Protein 1SPH (pdb70)

Radius of gyration: 16.66 Å; Cα contacts (8 Å, |Δi|>4): 382; chains: 2; bounding box: 43×31×38 Å

B-factor: mean 21.57, std 15.12, range [2.0, 80.0]

GO terms:
  GO:0043610 regulation of carbohydrate utilization (P, IMP)
  GO:0005515 protein binding (F, IPI)

Sequence (174 aa):
AQKTFKVTADSGIHARPATVLVQTASKYDADVNLEYNGKTVNLKDIMGVMSLGIAKGAEITISASGADENDALNALEETMKSEGLGEAQKTFKVTADSGIHARPATVLVQTASKYDADVNLEYNGKTVNLKDIMGVMSLGIAKGAEITISASGADENDALNALEETMKSEGLGE

Organism: Bacillus subtilis (strain 168) (NCBI:txid224308)

InterPro domains:
  IPR000032 Phosphocarrier protein HPr-like [PF00381] (3-82)
  IPR000032 Phosphocarrier protein HPr-like [PR00107] (13-29)
  IPR000032 Phosphocarrier protein HPr-like [PR00107] (38-53)
  IPR000032 Phosphocarrier protein HPr-like [PR00107] (53-70)
  IPR000032 Phosphocarrier protein HPr-like [PS51350] (1-88)
  IPR000032 Phosphocarrier protein HPr-like [TIGR01003] (1-81)
  IPR000032 Phosphocarrier protein HPr-like [cd00367] (5-81)
  IPR001020 Phosphotransferase system, HPr histidine phosphorylation site [PS00369] (13-20)
  IPR002114 Phosphotransferase system, HPr serine phosphorylation site [PS00589] (39-54)
  IPR035895 HPr-like superfamily [G3DSA:3.30.1340.10] (1-88)
  IPR035895 HPr-like superfamily [SSF55594] (1-83)
  IPR050399 Phosphocarrier protein HPr [PTHR33705] (1-84)

Structure (mmCIF, N/CA/C/O backbone):
data_1SPH
#
_entry.id   1SPH
#
_cell.length_a   49.500
_cell.length_b   25.700
_cell.length_c   60.400
_cell.angle_alpha   90.00
_cell.angle_beta   108.90
_cell.angle_gamma   90.00
#
_symmetry.space_group_name_H-M   'P 1 21 1'
#
loop_
_entity.id
_entity.type
_entity.pdbx_description
1 polymer 'HISTIDINE-CONTAINING PHOSPHOCARRIER PROTEIN HPR'
2 water water
#
loop_
_atom_site.group_PDB
_atom_site.id
_atom_site.type_symbol
_atom_site.label_atom_id
_atom_site.label_alt_id
_atom_site.label_comp_id
_atom_site.label_asym_id
_atom_site.label_entity_id
_atom_site.label_seq_id
_atom_site.pdbx_PDB_ins_code
_atom_site.Cartn_x
_atom_site.Cartn_y
_atom_site.Cartn_z
_atom_site.occupancy
_atom_site.B_iso_or_equiv
_atom_site.auth_seq_id
_atom_site.auth_comp_id
_atom_site.auth_asym_id
_atom_site.auth_atom_id
_atom_site.pdbx_PDB_model_num
ATOM 1 N N . ALA A 1 2 ? 21.390 9.699 53.996 1.00 29.39 2 ALA A N 1
ATOM 2 C CA . ALA A 1 2 ? 22.654 9.006 53.863 1.00 26.51 2 ALA A CA 1
ATOM 3 C C . ALA A 1 2 ? 22.663 8.223 52.552 1.00 19.21 2 ALA A C 1
ATOM 4 O O . ALA A 1 2 ? 21.570 7.800 52.148 1.00 14.70 2 ALA A O 1
ATOM 6 N N . GLN A 1 3 ? 23.852 8.013 51.919 1.00 16.26 3 GLN A N 1
ATOM 7 C CA . GLN A 1 3 ? 23.968 7.256 50.675 1.00 16.54 3 GLN A CA 1
ATOM 8 C C . GLN A 1 3 ? 25.233 6.430 50.474 1.00 17.80 3 GLN A C 1
ATOM 9 O O . GLN A 1 3 ? 26.250 6.792 51.003 1.00 14.97 3 GLN A O 1
ATOM 15 N N . LYS A 1 4 ? 25.178 5.309 49.747 1.00 18.26 4 LYS A N 1
ATOM 16 C CA . LYS A 1 4 ? 26.301 4.427 49.438 1.00 17.64 4 LYS A CA 1
ATOM 17 C C . LYS A 1 4 ? 26.164 3.886 48.029 1.00 15.38 4 LYS A C 1
ATOM 18 O O . LYS A 1 4 ? 25.092 3.524 47.591 1.00 14.61 4 LYS A O 1
ATOM 24 N N . THR A 1 5 ? 27.249 3.782 47.277 1.00 13.20 5 THR A N 1
ATOM 25 C CA . THR A 1 5 ? 27.241 3.249 45.907 1.00 13.40 5 THR A CA 1
ATOM 26 C C . THR A 1 5 ? 27.854 1.846 45.931 1.00 13.61 5 THR A C 1
ATOM 27 O O . THR A 1 5 ? 28.808 1.564 46.676 1.00 16.39 5 THR A O 1
ATOM 31 N N . PHE A 1 6 ? 27.301 0.937 45.140 1.00 10.58 6 PHE A N 1
ATOM 32 C CA . PHE A 1 6 ? 27.757 -0.468 45.078 1.00 11.93 6 PHE A CA 1
ATOM 33 C C . PHE A 1 6 ? 27.874 -0.888 43.632 1.00 15.23 6 PHE A C 1
ATOM 34 O O . PHE A 1 6 ? 27.250 -0.300 42.756 1.00 10.50 6 PHE A O 1
ATOM 42 N N . LYS A 1 7 ? 28.579 -1.974 43.402 1.00 15.15 7 LYS A N 1
ATOM 43 C CA . LYS A 1 7 ? 28.682 -2.521 42.080 1.00 15.09 7 LYS A CA 1
ATOM 44 C C . LYS A 1 7 ? 27.912 -3.832 42.081 1.00 17.71 7 LYS A C 1
ATOM 45 O O . LYS A 1 7 ? 28.243 -4.598 42.993 1.00 21.35 7 LYS A O 1
ATOM 51 N N . VAL A 1 8 ? 26.973 -4.103 41.144 1.00 7.80 8 VAL A N 1
ATOM 52 C CA . VAL A 1 8 ? 26.312 -5.360 41.259 1.00 8.39 8 VAL A CA 1
ATOM 53 C C . VAL A 1 8 ? 27.228 -6.464 40.723 1.00 9.93 8 VAL A C 1
ATOM 54 O O . VAL A 1 8 ? 27.731 -6.399 39.646 1.00 11.62 8 VAL A O 1
ATOM 58 N N . THR A 1 9 ? 27.461 -7.524 41.457 1.00 11.48 9 THR A N 1
ATOM 59 C CA . THR A 1 9 ? 28.300 -8.590 41.063 1.00 10.35 9 THR A CA 1
ATOM 60 C C . THR A 1 9 ? 27.419 -9.834 40.946 1.00 18.23 9 THR A C 1
ATOM 61 O O . THR A 1 9 ? 27.930 -10.823 40.450 1.00 17.86 9 THR A O 1
ATOM 65 N N . ALA A 1 10 ? 26.153 -9.831 41.374 1.00 19.89 10 ALA A N 1
ATOM 66 C CA . ALA A 1 10 ? 25.280 -10.992 41.242 1.00 19.81 10 ALA A CA 1
ATOM 67 C C . ALA A 1 10 ? 25.198 -11.419 39.799 1.00 17.34 10 ALA A C 1
ATOM 68 O O . ALA A 1 10 ? 25.052 -10.634 38.897 1.00 16.26 10 ALA A O 1
ATOM 70 N N . ASP A 1 11 ? 25.277 -12.688 39.528 1.00 17.15 11 ASP A N 1
ATOM 71 C CA . ASP A 1 11 ? 25.243 -13.086 38.128 1.00 26.06 11 ASP A CA 1
ATOM 72 C C . ASP A 1 11 ? 24.012 -12.799 37.297 1.00 26.15 11 ASP A C 1
ATOM 73 O O . ASP A 1 11 ? 24.216 -12.536 36.091 1.00 26.81 11 ASP A O 1
ATOM 78 N N . SER A 1 12 ? 22.786 -12.891 37.848 1.00 20.64 12 SER A N 1
ATOM 79 C CA . SER A 1 12 ? 21.708 -12.557 36.943 1.00 24.69 12 SER A CA 1
ATOM 80 C C . SER A 1 12 ? 21.230 -11.150 37.199 1.00 22.97 12 SER A C 1
ATOM 81 O O . SER A 1 12 ? 20.112 -10.778 36.933 1.00 30.43 12 SER A O 1
ATOM 84 N N . GLY A 1 13 ? 22.071 -10.330 37.784 1.00 16.93 13 GLY A N 1
ATOM 85 C CA . GLY A 1 13 ? 21.679 -8.974 38.070 1.00 15.87 13 GLY A CA 1
ATOM 86 C C . GLY A 1 13 ? 20.682 -8.973 39.232 1.00 18.56 13 GLY A C 1
ATOM 87 O O . GLY A 1 13 ? 20.626 -9.870 40.049 1.00 17.91 13 GLY A O 1
ATOM 88 N N . ILE A 1 14 ? 19.890 -7.933 39.330 1.00 16.18 14 ILE A N 1
ATOM 89 C CA . ILE A 1 14 ? 18.957 -7.837 40.409 1.00 15.36 14 ILE A CA 1
ATOM 90 C C . ILE A 1 14 ? 17.594 -8.339 39.954 1.00 17.41 14 ILE A C 1
ATOM 91 O O . ILE A 1 14 ? 16.720 -7.547 39.571 1.00 17.58 14 ILE A O 1
ATOM 96 N N . HIS A 1 15 ? 17.519 -9.684 40.035 1.00 17.82 15 HIS A N 1
ATOM 97 C CA . HIS A 1 15 ? 16.324 -10.464 39.672 1.00 16.71 15 HIS A CA 1
ATOM 98 C C . HIS A 1 15 ? 15.436 -10.684 40.897 1.00 12.76 15 HIS A C 1
ATOM 99 O O . HIS A 1 15 ? 15.594 -10.016 41.931 1.00 12.55 15 HIS A O 1
ATOM 106 N N . ALA A 1 16 ? 14.526 -11.622 40.744 1.00 16.88 16 ALA A N 1
ATOM 107 C CA . ALA A 1 16 ? 13.500 -11.917 41.765 1.00 18.45 16 ALA A CA 1
ATOM 108 C C . ALA A 1 16 ? 14.058 -12.085 43.209 1.00 15.73 16 ALA A C 1
ATOM 109 O O . ALA A 1 16 ? 13.763 -11.280 44.108 1.00 21.80 16 ALA A O 1
ATOM 111 N N . ARG A 1 17 ? 14.840 -13.128 43.472 1.00 15.64 17 ARG A N 1
ATOM 112 C CA . ARG A 1 17 ? 15.357 -13.393 44.851 1.00 14.19 17 ARG A CA 1
ATOM 113 C C . ARG A 1 17 ? 16.073 -12.156 45.409 1.00 10.47 17 ARG A C 1
ATOM 114 O O . ARG A 1 17 ? 15.76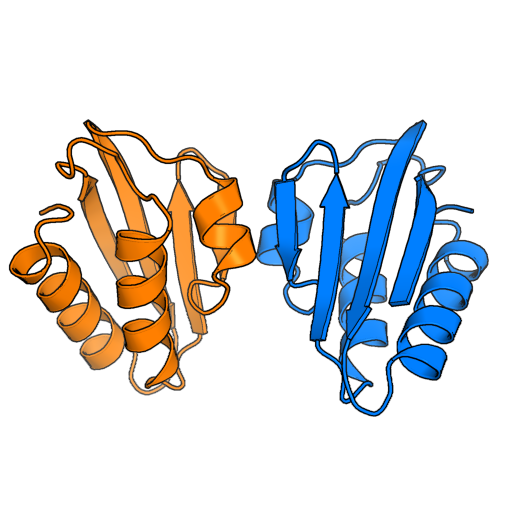4 -11.676 46.512 1.00 11.06 17 ARG A O 1
ATOM 122 N N . PRO A 1 18 ? 17.054 -11.596 44.701 1.00 14.87 18 PRO A N 1
ATOM 123 C CA . PRO A 1 18 ? 17.725 -10.403 45.153 1.00 15.74 18 PRO A CA 1
ATOM 124 C C . PRO A 1 18 ? 16.811 -9.198 45.406 1.00 14.35 18 PRO A C 1
ATOM 125 O O . PRO A 1 18 ? 17.098 -8.525 46.346 1.00 13.57 18 PRO A O 1
ATOM 129 N N . ALA A 1 19 ? 15.819 -8.859 44.593 1.00 11.41 19 ALA A N 1
ATOM 130 C CA . ALA A 1 19 ? 14.982 -7.742 44.887 1.00 9.97 19 ALA A CA 1
ATOM 131 C C . ALA A 1 19 ? 14.320 -8.022 46.231 1.00 7.44 19 ALA A C 1
ATOM 132 O O . ALA A 1 19 ? 14.207 -7.138 47.044 1.00 11.03 19 ALA A O 1
ATOM 134 N N . THR A 1 20 ? 13.898 -9.247 46.497 1.00 10.32 20 THR A N 1
ATOM 135 C CA . THR A 1 20 ? 13.223 -9.669 47.755 1.00 17.03 20 THR A CA 1
ATOM 136 C C . THR A 1 20 ? 14.024 -9.546 49.046 1.00 14.48 20 THR A C 1
ATOM 137 O O . THR A 1 20 ? 13.419 -8.971 49.960 1.00 16.68 20 THR A O 1
ATOM 141 N N . VAL A 1 21 ? 15.296 -10.062 49.062 1.00 11.34 21 VAL A N 1
ATOM 142 C CA . VAL A 1 21 ? 16.184 -9.923 50.186 1.00 9.42 21 V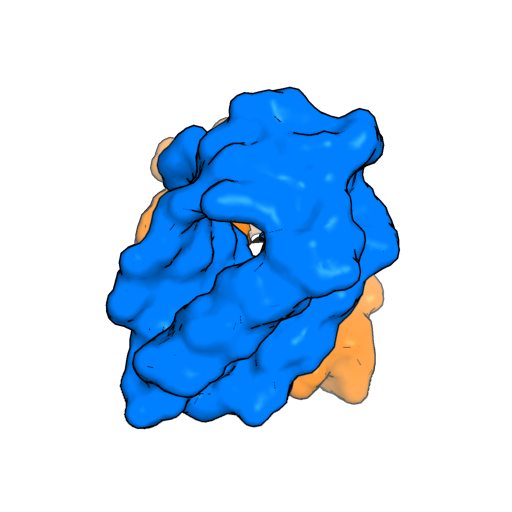AL A CA 1
ATOM 143 C C . VAL A 1 21 ? 16.374 -8.418 50.361 1.00 11.43 21 VAL A C 1
ATOM 144 O O . VAL A 1 21 ? 16.347 -7.931 51.493 1.00 11.82 21 VAL A O 1
ATOM 148 N N . LEU A 1 22 ? 16.449 -7.632 49.290 1.00 9.89 22 LEU A N 1
ATOM 149 C CA . LEU A 1 22 ? 16.566 -6.192 49.487 1.00 10.16 22 LEU A CA 1
ATOM 150 C C . LEU A 1 22 ? 15.380 -5.522 50.148 1.00 12.38 22 LEU A C 1
ATOM 151 O O . LEU A 1 22 ? 15.569 -4.732 51.078 1.00 11.98 22 LEU A O 1
ATOM 156 N N . VAL A 1 23 ? 14.166 -5.783 49.633 1.00 15.44 23 VAL A N 1
ATOM 157 C CA . VAL A 1 23 ? 12.914 -5.213 50.147 1.00 13.12 23 VAL A CA 1
ATOM 158 C C . VAL A 1 23 ? 12.720 -5.588 51.615 1.00 12.91 23 VAL A C 1
ATOM 159 O O . VAL A 1 23 ? 12.414 -4.738 52.478 1.00 8.95 23 VAL A O 1
ATOM 163 N N . GLN A 1 24 ? 13.007 -6.864 51.874 1.00 13.11 24 GLN A N 1
ATOM 164 C CA . GLN A 1 24 ? 12.935 -7.436 53.217 1.00 16.25 24 GLN A CA 1
ATOM 165 C C . GLN A 1 24 ? 13.706 -6.726 54.338 1.00 21.26 24 GLN A C 1
ATOM 166 O O . GLN A 1 24 ? 13.138 -6.378 55.399 1.00 18.50 24 GLN A O 1
ATOM 172 N N . THR A 1 25 ? 15.008 -6.444 54.072 1.00 12.43 25 THR A N 1
ATOM 173 C CA . THR A 1 25 ? 15.897 -5.768 54.966 1.00 9.18 25 THR A CA 1
ATOM 174 C C . THR A 1 25 ? 15.441 -4.318 55.174 1.00 13.73 25 THR A C 1
ATOM 175 O O . THR A 1 25 ? 15.363 -3.854 56.319 1.00 11.37 25 THR A O 1
ATOM 179 N N . ALA A 1 26 ? 15.174 -3.620 54.048 1.00 11.71 26 ALA A N 1
ATOM 180 C CA . ALA A 1 26 ? 14.799 -2.207 54.050 1.00 11.72 26 ALA A CA 1
ATOM 181 C C . ALA A 1 26 ? 13.548 -1.915 54.842 1.00 18.79 26 ALA A C 1
ATOM 182 O O . ALA A 1 26 ? 13.407 -0.785 55.344 1.00 20.42 26 ALA A O 1
ATOM 184 N N . SER A 1 27 ? 12.697 -2.940 54.838 1.00 19.83 27 SER A N 1
ATOM 185 C CA . SER A 1 27 ? 11.373 -3.009 55.462 1.00 23.84 27 SER A CA 1
ATOM 186 C C . SER A 1 27 ? 11.363 -2.994 56.987 1.00 24.88 27 SER A C 1
ATOM 187 O O . SER A 1 27 ? 10.361 -2.671 57.618 1.00 29.02 27 SER A O 1
ATOM 190 N N . LYS A 1 28 ? 12.506 -3.321 57.569 1.00 18.58 28 LYS A N 1
ATOM 191 C CA . LYS A 1 28 ? 12.763 -3.331 58.974 1.00 16.91 28 LYS A CA 1
ATOM 192 C C . LYS A 1 28 ? 13.059 -1.980 59.623 1.00 21.81 28 LYS A C 1
ATOM 193 O O . LYS A 1 28 ? 13.095 -1.979 60.879 1.00 19.09 28 LYS A O 1
ATOM 199 N N . TYR A 1 29 ? 13.270 -0.923 58.792 1.00 19.37 29 TYR A N 1
ATOM 200 C CA . TYR A 1 29 ? 13.639 0.432 59.209 1.00 18.31 29 TYR A CA 1
ATOM 201 C C . TYR A 1 29 ? 12.680 1.626 59.030 1.00 20.36 29 TYR A C 1
ATOM 202 O O . TYR A 1 29 ? 11.999 1.751 58.026 1.00 23.66 29 TYR A O 1
ATOM 211 N N . ASP A 1 30 ? 12.670 2.508 60.023 1.00 18.27 30 ASP A N 1
ATOM 212 C CA . ASP A 1 30 ? 11.964 3.770 60.115 1.00 26.08 30 ASP A CA 1
ATOM 213 C C . ASP A 1 30 ? 12.943 4.702 59.347 1.00 33.56 30 ASP A C 1
ATOM 214 O O . ASP A 1 30 ? 13.806 5.457 59.869 1.00 39.77 30 ASP A O 1
ATOM 219 N N . ALA A 1 31 ? 12.835 4.629 58.028 1.00 23.98 31 ALA A N 1
ATOM 220 C CA . ALA A 1 31 ? 13.644 5.487 57.177 1.00 18.81 31 ALA A CA 1
ATOM 221 C C . ALA A 1 31 ? 13.112 5.353 55.755 1.00 17.58 31 ALA A C 1
ATOM 222 O O . ALA A 1 31 ? 12.806 4.271 55.313 1.00 19.43 31 ALA A O 1
ATOM 224 N N . ASP A 1 32 ? 13.009 6.419 55.019 1.00 14.86 32 ASP A N 1
ATOM 225 C CA . ASP A 1 32 ? 12.666 6.206 53.623 1.00 25.60 32 ASP A CA 1
ATOM 226 C C . ASP A 1 32 ? 13.929 5.688 52.845 1.00 23.50 32 ASP A C 1
ATOM 227 O O . ASP A 1 32 ? 14.958 6.343 52.755 1.00 21.09 32 ASP A O 1
ATOM 232 N N . VAL A 1 33 ? 13.875 4.462 52.276 1.00 26.71 33 VAL A N 1
ATOM 233 C CA . VAL A 1 33 ? 14.943 3.764 51.493 1.00 20.36 33 VAL A CA 1
ATOM 234 C C . VAL A 1 33 ? 14.667 3.744 49.973 1.00 11.15 33 VAL A C 1
ATOM 235 O O . VAL A 1 33 ? 13.660 3.204 49.517 1.00 11.67 33 VAL A O 1
ATOM 239 N N . ASN A 1 34 ? 15.536 4.366 49.172 1.00 10.07 34 ASN A N 1
ATOM 240 C CA . ASN A 1 34 ? 15.536 4.467 47.722 1.00 7.33 34 ASN A CA 1
ATOM 241 C C . ASN A 1 34 ? 16.705 3.876 46.955 1.00 11.04 34 ASN A C 1
ATOM 242 O O . ASN A 1 34 ? 17.836 3.922 47.364 1.00 11.17 34 ASN A O 1
ATOM 247 N N . LEU A 1 35 ? 16.430 3.257 45.831 1.00 14.67 35 LEU A N 1
ATOM 248 C CA . LEU A 1 35 ? 17.409 2.663 44.934 1.00 15.97 35 LEU A CA 1
ATOM 249 C C . LEU A 1 35 ? 17.473 3.444 43.586 1.00 17.67 35 LEU A C 1
ATOM 250 O O . LEU A 1 35 ? 16.424 3.703 42.939 1.00 11.31 35 LEU A O 1
ATOM 255 N N . GLU A 1 36 ? 18.722 3.828 43.208 1.00 16.50 36 GLU A N 1
ATOM 256 C CA . GLU A 1 36 ? 19.025 4.588 41.961 1.00 16.74 36 GLU A CA 1
ATOM 257 C C . GLU A 1 36 ? 20.057 3.920 41.036 1.00 15.28 36 GLU A C 1
ATOM 258 O O . GLU A 1 36 ? 21.097 3.422 41.440 1.00 15.58 36 GLU A O 1
ATOM 264 N N . TYR A 1 37 ? 19.722 3.868 39.754 1.00 16.40 37 TYR A N 1
ATOM 265 C CA . TYR A 1 37 ? 20.505 3.305 38.653 1.00 16.11 37 TYR A CA 1
ATOM 266 C C . TYR A 1 37 ? 20.248 4.211 37.442 1.00 20.02 37 TYR A C 1
ATOM 267 O O . TYR A 1 37 ? 19.111 4.411 36.981 1.00 16.69 37 TYR A O 1
ATOM 276 N N . ASN A 1 38 ? 21.270 4.813 36.872 1.00 25.36 38 ASN A N 1
ATOM 277 C CA . ASN A 1 38 ? 21.044 5.693 35.709 1.00 29.89 38 ASN A CA 1
ATOM 278 C C . ASN A 1 38 ? 20.029 6.823 35.905 1.00 25.74 38 ASN A C 1
ATOM 279 O O . ASN A 1 38 ? 19.209 7.066 35.060 1.00 24.07 38 ASN A O 1
ATOM 284 N N . GLY A 1 39 ? 20.019 7.537 37.008 1.00 24.21 39 GLY A N 1
ATOM 285 C CA . GLY A 1 39 ? 19.027 8.587 37.049 1.00 26.45 39 GLY A CA 1
ATOM 286 C C . GLY A 1 39 ? 17.598 8.168 37.317 1.00 24.57 39 GLY A C 1
ATOM 287 O O . GLY A 1 39 ? 16.726 9.034 37.530 1.00 27.85 39 GLY A O 1
ATOM 288 N N . LYS A 1 40 ? 17.371 6.872 37.313 1.00 16.59 40 LYS A N 1
ATOM 289 C CA . LYS A 1 40 ? 16.018 6.448 37.635 1.00 13.94 40 LYS A CA 1
ATOM 290 C C . LYS A 1 40 ? 15.983 6.023 39.073 1.00 18.62 40 LYS A C 1
ATOM 291 O O . LYS A 1 40 ? 16.857 5.241 39.344 1.00 19.62 40 LYS A O 1
ATOM 297 N N . THR A 1 41 ? 15.074 6.494 39.968 1.00 14.12 41 THR A N 1
ATOM 298 C CA . THR A 1 41 ? 14.991 6.089 41.390 1.00 11.15 41 THR A CA 1
ATOM 299 C C . THR A 1 41 ? 13.698 5.370 41.764 1.00 12.26 41 THR A C 1
ATOM 300 O O . THR A 1 41 ? 12.617 5.818 41.332 1.00 11.71 41 THR A O 1
ATOM 304 N N . VAL A 1 42 ? 13.771 4.316 42.569 1.00 12.57 42 VAL A N 1
ATOM 305 C CA . VAL A 1 42 ? 12.530 3.681 42.954 1.00 7.40 42 VAL A CA 1
ATOM 306 C C . VAL A 1 42 ? 12.615 3.463 44.452 1.00 13.86 42 VAL A C 1
ATOM 307 O O . VAL A 1 42 ? 13.686 3.344 45.013 1.00 13.81 42 VAL A O 1
ATOM 311 N N . ASN A 1 43 ? 11.485 3.392 45.132 1.00 10.30 43 ASN A N 1
ATOM 312 C CA . ASN A 1 43 ? 11.392 3.089 46.524 1.00 9.37 43 ASN A CA 1
ATOM 313 C C . ASN A 1 43 ? 11.733 1.614 46.645 1.00 11.42 43 ASN A C 1
ATOM 314 O O . ASN A 1 43 ? 11.332 0.704 45.910 1.00 11.18 43 ASN A O 1
ATOM 319 N N . LEU A 1 44 ? 12.584 1.376 47.613 1.00 16.67 44 LEU A N 1
ATOM 320 C CA . LEU A 1 44 ? 13.160 0.090 47.812 1.00 23.88 44 LEU A CA 1
ATOM 321 C C . LEU A 1 44 ? 12.402 -0.948 48.569 1.00 29.67 44 LEU A C 1
ATOM 322 O O . LEU A 1 44 ? 12.730 -2.146 48.550 1.00 37.80 44 LEU A O 1
ATOM 327 N N . LYS A 1 45 ? 11.378 -0.421 49.184 1.00 28.47 45 LYS A N 1
ATOM 328 C CA . LYS A 1 45 ? 10.422 -1.160 49.962 1.00 32.42 45 LYS A CA 1
ATOM 329 C C . LYS A 1 45 ? 9.276 -1.796 49.118 1.00 35.34 45 LYS A C 1
ATOM 330 O O . LYS A 1 45 ? 8.330 -2.336 49.671 1.00 32.51 45 LYS A O 1
ATOM 336 N N . ASP A 1 46 ? 9.384 -1.796 47.769 1.00 40.99 46 ASP A N 1
ATOM 337 C CA . ASP A 1 46 ? 8.474 -2.418 46.777 1.00 41.57 46 ASP A CA 1
ATOM 338 C C . ASP A 1 46 ? 9.246 -3.304 45.734 1.00 28.13 46 ASP A C 1
ATOM 339 O O . ASP A 1 46 ? 10.135 -2.787 45.055 1.00 31.97 46 ASP A O 1
ATOM 344 N N . ILE A 1 47 ? 8.996 -4.614 45.540 1.00 16.58 47 ILE A N 1
ATOM 345 C CA . ILE A 1 47 ? 9.808 -5.302 44.554 1.00 15.76 47 ILE A CA 1
ATOM 346 C C . ILE A 1 47 ? 9.483 -4.859 43.142 1.00 13.23 47 ILE A C 1
ATOM 347 O O . ILE A 1 47 ? 10.301 -5.105 42.224 1.00 11.92 47 ILE A O 1
ATOM 352 N N . MET A 1 48 ? 8.230 -4.300 42.990 1.00 13.38 48 MET A N 1
ATOM 353 C CA . MET A 1 48 ? 7.732 -3.924 41.674 1.00 15.99 48 MET A CA 1
ATOM 354 C C . MET A 1 48 ? 8.710 -3.016 40.950 1.00 14.61 48 MET A C 1
ATOM 355 O O . MET A 1 48 ? 9.226 -3.232 39.860 1.00 14.80 48 MET A O 1
ATOM 360 N N . GLY A 1 49 ? 8.869 -1.881 41.540 1.00 8.22 49 GLY A N 1
ATOM 361 C CA . GLY A 1 49 ? 9.744 -0.956 40.921 1.00 9.69 49 GLY A CA 1
ATOM 362 C C . GLY A 1 49 ? 11.196 -1.422 40.864 1.00 8.90 49 GLY A C 1
ATOM 363 O O . GLY A 1 49 ? 11.771 -0.925 39.930 1.00 11.11 49 GLY A O 1
ATOM 364 N N . VAL A 1 50 ? 11.765 -2.279 41.760 1.00 12.78 50 VAL A N 1
ATOM 365 C CA . VAL A 1 50 ? 13.171 -2.794 41.610 1.00 15.85 50 VAL A CA 1
ATOM 366 C C . VAL A 1 50 ? 13.257 -3.621 40.304 1.00 16.85 50 VAL A C 1
ATOM 367 O O . VAL A 1 50 ? 14.172 -3.457 39.460 1.00 14.74 50 VAL A O 1
ATOM 371 N N . MET A 1 51 ? 12.290 -4.582 40.123 1.00 19.12 51 MET A N 1
ATOM 372 C CA . MET A 1 51 ? 12.244 -5.461 38.937 1.00 17.50 51 MET A CA 1
ATOM 373 C C . MET A 1 51 ? 12.253 -4.676 37.604 1.00 25.47 51 MET A C 1
ATOM 374 O O . MET A 1 51 ? 12.925 -5.024 36.580 1.00 28.71 51 MET A O 1
ATOM 379 N N . SER A 1 52 ? 11.481 -3.562 37.633 1.00 21.95 52 SER A N 1
ATOM 380 C CA . SER A 1 52 ? 11.336 -2.649 36.512 1.00 20.73 52 SER A CA 1
ATOM 381 C C . SER A 1 52 ? 12.619 -1.983 35.918 1.00 23.75 52 SER A C 1
ATOM 382 O O . SER A 1 52 ? 12.675 -1.794 34.710 1.00 25.44 52 SER A O 1
ATOM 385 N N . LEU A 1 53 ? 13.635 -1.641 36.747 1.00 23.81 53 LEU A N 1
ATOM 386 C CA . LEU A 1 53 ? 14.940 -1.026 36.457 1.00 18.44 53 LEU A CA 1
ATOM 387 C C . LEU A 1 53 ? 15.747 -2.039 35.617 1.00 16.59 53 LEU A C 1
ATOM 388 O O . LEU A 1 53 ? 16.564 -1.742 34.773 1.00 21.21 53 LEU A O 1
ATOM 393 N N . GLY A 1 54 ? 15.494 -3.315 35.792 1.00 14.19 54 GLY A N 1
ATOM 394 C CA . GLY A 1 54 ? 16.252 -4.233 34.992 1.00 16.61 54 GLY A CA 1
ATOM 395 C C . GLY A 1 54 ? 17.768 -4.131 35.204 1.00 17.11 54 GLY A C 1
ATOM 396 O O . GLY A 1 54 ? 18.455 -3.991 34.181 1.00 20.64 54 GLY A O 1
ATOM 397 N N . ILE A 1 55 ? 18.271 -4.205 36.466 1.00 9.11 55 ILE A N 1
ATOM 398 C CA . ILE A 1 55 ? 19.696 -4.024 36.738 1.00 10.84 55 ILE A CA 1
ATOM 399 C C . ILE A 1 55 ? 20.484 -5.282 36.523 1.00 12.51 55 ILE A C 1
ATOM 400 O O . ILE A 1 55 ? 20.193 -6.290 37.146 1.00 15.01 55 ILE A O 1
ATOM 405 N N . ALA A 1 56 ? 21.472 -5.213 35.647 1.00 10.11 56 ALA A N 1
ATOM 406 C CA . ALA A 1 56 ? 22.262 -6.438 35.376 1.00 11.08 56 ALA A CA 1
ATOM 407 C C . ALA A 1 56 ? 23.640 -6.555 36.078 1.00 11.76 56 ALA A C 1
ATOM 408 O O . ALA A 1 56 ? 24.104 -5.613 36.658 1.00 13.23 56 ALA A O 1
ATOM 410 N N . LYS A 1 57 ? 24.401 -7.646 35.994 1.00 10.61 57 LYS A N 1
ATOM 411 C CA . LYS A 1 57 ? 25.706 -7.689 36.559 1.00 4.78 57 LYS A CA 1
ATOM 412 C C . LYS A 1 57 ? 26.573 -6.578 36.020 1.00 6.73 57 LYS A C 1
ATOM 413 O O . LYS A 1 57 ? 26.491 -6.206 34.852 1.00 8.54 57 LYS A O 1
ATOM 419 N N . GLY A 1 58 ? 27.477 -6.060 36.848 1.00 11.38 58 GLY A N 1
ATOM 420 C CA . GLY A 1 58 ? 28.375 -5.008 36.382 1.00 8.62 58 GLY A CA 1
ATOM 421 C C . GLY A 1 58 ? 27.838 -3.614 36.581 1.00 10.15 58 GLY A C 1
ATOM 422 O O . GLY A 1 58 ? 28.526 -2.618 36.455 1.00 6.41 58 GLY A O 1
ATOM 423 N N . ALA A 1 59 ? 26.537 -3.481 36.876 1.00 13.73 59 ALA A N 1
ATOM 424 C CA . ALA A 1 59 ? 26.007 -2.125 37.047 1.00 13.49 59 ALA A CA 1
ATOM 425 C C . ALA A 1 59 ? 26.430 -1.459 38.355 1.00 12.64 59 ALA A C 1
ATOM 426 O O . ALA A 1 59 ? 26.728 -2.096 39.358 1.00 13.02 59 ALA A O 1
ATOM 428 N N . GLU A 1 60 ? 26.373 -0.142 38.367 1.00 8.51 60 GLU A N 1
ATOM 429 C CA . GLU A 1 60 ? 26.627 0.529 39.584 1.00 9.62 60 GLU A CA 1
ATOM 430 C C . GLU A 1 60 ? 25.303 1.162 40.021 1.00 14.19 60 GLU A C 1
ATOM 431 O O . GLU A 1 60 ? 24.585 1.718 39.168 1.00 14.82 60 GLU A O 1
ATOM 437 N N . ILE A 1 61 ? 24.947 1.040 41.321 1.00 13.40 61 ILE A N 1
ATOM 438 C CA . ILE A 1 61 ? 23.694 1.579 41.792 1.00 14.45 61 ILE A CA 1
ATOM 439 C C . ILE A 1 61 ? 23.917 2.287 43.102 1.00 11.15 61 ILE A C 1
ATOM 440 O O . ILE A 1 61 ? 24.865 2.012 43.820 1.00 16.13 61 ILE A O 1
ATOM 445 N N . THR A 1 62 ? 23.116 3.278 43.420 1.00 8.01 62 THR A N 1
ATOM 446 C CA . THR A 1 62 ? 23.251 3.975 44.703 1.00 9.11 62 THR A CA 1
ATOM 447 C C . THR A 1 62 ? 22.093 3.660 45.658 1.00 10.36 62 THR A C 1
ATOM 448 O O . THR A 1 62 ? 20.956 3.658 45.204 1.00 13.03 62 THR A O 1
ATOM 452 N N . ILE A 1 63 ? 22.279 3.424 46.976 1.00 16.36 63 ILE A N 1
ATOM 453 C CA . ILE A 1 63 ? 21.184 3.181 47.922 1.00 9.54 63 ILE A CA 1
ATOM 454 C C . ILE A 1 63 ? 21.240 4.365 48.854 1.00 12.70 63 ILE A C 1
ATOM 455 O O . ILE A 1 63 ? 22.257 4.782 49.360 1.00 10.47 63 ILE A O 1
ATOM 460 N N . SER A 1 64 ? 20.130 4.992 49.089 1.00 15.12 64 SER A N 1
ATOM 461 C CA . SER A 1 64 ? 20.055 6.130 49.946 1.00 10.79 64 SER A CA 1
ATOM 462 C C . SER A 1 64 ? 18.990 5.770 50.973 1.00 11.88 64 SER A C 1
ATOM 463 O O . SER A 1 64 ? 18.134 4.926 50.768 1.00 15.99 64 SER A O 1
ATOM 466 N N . ALA A 1 65 ? 19.046 6.373 52.149 1.00 15.70 65 ALA A N 1
ATOM 467 C CA . ALA A 1 65 ? 18.112 6.131 53.251 1.00 15.73 65 ALA A CA 1
ATOM 468 C C . ALA A 1 65 ? 17.940 7.487 53.921 1.00 17.98 65 ALA A C 1
ATOM 469 O O . ALA A 1 65 ? 18.839 8.334 54.006 1.00 14.65 65 ALA A O 1
ATOM 471 N N . SER A 1 66 ? 16.751 7.748 54.409 1.00 22.71 66 SER A N 1
ATOM 472 C CA . SER A 1 66 ? 16.597 9.024 55.055 1.00 21.81 66 SER A CA 1
ATOM 473 C C . SER A 1 66 ? 15.556 9.047 56.187 1.00 20.42 66 SER A C 1
ATOM 474 O O . SER A 1 66 ? 14.413 8.663 56.052 1.00 21.91 66 SER A O 1
ATOM 477 N N . GLY A 1 67 ? 15.891 9.478 57.381 1.00 24.02 67 GLY A N 1
ATOM 478 C CA . GLY A 1 67 ? 14.876 9.443 58.415 1.00 19.87 67 GLY A CA 1
ATOM 479 C C . GLY A 1 67 ? 15.540 9.151 59.744 1.00 16.19 67 GLY A C 1
ATOM 480 O O . GLY A 1 67 ? 16.755 9.182 59.872 1.00 13.27 67 GLY A O 1
ATOM 481 N N . ALA A 1 68 ? 14.709 8.828 60.738 1.00 16.56 68 ALA A N 1
ATOM 482 C CA . ALA A 1 68 ? 15.216 8.584 62.077 1.00 20.79 68 ALA A CA 1
ATOM 483 C C . ALA A 1 68 ? 16.309 7.574 62.190 1.00 21.43 68 ALA A C 1
ATOM 484 O O . ALA A 1 68 ? 17.258 7.869 62.886 1.00 26.51 68 ALA A O 1
ATOM 486 N N . ASP A 1 69 ? 16.126 6.412 61.526 1.00 21.58 69 ASP A N 1
ATOM 487 C CA . ASP A 1 69 ? 17.010 5.234 61.477 1.00 19.23 69 ASP A CA 1
ATOM 488 C C . ASP A 1 69 ? 17.892 5.104 60.232 1.00 12.44 69 ASP A C 1
ATOM 489 O O . ASP A 1 69 ? 18.268 4.029 59.869 1.00 13.48 69 ASP A O 1
ATOM 494 N N . GLU A 1 70 ? 18.251 6.178 59.590 1.00 10.57 70 GLU A N 1
ATOM 495 C CA . GLU A 1 70 ? 19.042 6.053 58.375 1.00 12.59 70 GLU A CA 1
ATOM 496 C C . GLU A 1 70 ? 20.441 5.449 58.452 1.00 17.39 70 GLU A C 1
ATOM 497 O O . GLU A 1 70 ? 20.769 4.743 57.522 1.00 15.37 70 GLU A O 1
ATOM 503 N N . ASN A 1 71 ? 21.262 5.682 59.501 1.00 17.63 71 ASN A N 1
ATOM 504 C CA . ASN A 1 71 ? 22.594 5.100 59.580 1.00 17.40 71 ASN A CA 1
ATOM 505 C C . ASN A 1 71 ? 22.481 3.585 59.697 1.00 14.29 71 ASN A C 1
ATOM 506 O O . ASN A 1 71 ? 23.091 2.829 58.945 1.00 16.25 71 ASN A O 1
ATOM 511 N N . ASP A 1 72 ? 21.602 3.116 60.593 1.00 12.23 72 ASP A N 1
ATOM 512 C CA . ASP A 1 72 ? 21.396 1.690 60.719 1.00 12.14 72 ASP A CA 1
ATOM 513 C C . ASP A 1 72 ? 20.814 1.026 59.506 1.00 10.80 72 ASP A C 1
ATOM 514 O O . ASP A 1 72 ? 21.160 -0.135 59.266 1.00 12.34 72 ASP A O 1
ATOM 519 N N . ALA A 1 73 ? 19.844 1.746 58.852 1.00 14.52 73 ALA A N 1
ATOM 520 C CA . ALA A 1 73 ? 19.170 1.265 57.646 1.00 9.93 73 ALA A CA 1
ATOM 521 C C . ALA A 1 73 ? 20.272 1.016 56.612 1.00 14.14 73 ALA A C 1
ATOM 522 O O . ALA A 1 73 ? 20.459 -0.053 56.042 1.00 13.85 73 ALA A O 1
ATOM 524 N N . LEU A 1 74 ? 21.082 2.032 56.354 1.00 15.25 74 LEU A N 1
ATOM 525 C CA . LEU A 1 74 ? 22.142 1.899 55.372 1.00 17.31 74 LEU A CA 1
ATOM 526 C C . LEU A 1 74 ? 23.176 0.838 55.689 1.00 13.28 74 LEU A C 1
ATOM 527 O O . LEU A 1 74 ? 23.659 0.123 54.812 1.00 11.10 74 LEU A O 1
ATOM 532 N N . ASN A 1 75 ? 23.522 0.713 56.959 1.00 17.26 75 ASN A N 1
ATOM 533 C CA . ASN A 1 75 ? 24.516 -0.307 57.336 1.00 14.49 75 ASN A CA 1
ATOM 534 C C . ASN A 1 75 ? 24.023 -1.717 57.133 1.00 12.30 75 ASN A C 1
ATOM 535 O O . ASN A 1 75 ? 24.810 -2.603 56.857 1.00 9.36 75 ASN A O 1
ATOM 540 N N . ALA A 1 76 ? 22.703 -1.909 57.315 1.00 11.11 76 ALA A N 1
ATOM 541 C CA . ALA A 1 76 ? 22.095 -3.224 57.166 1.00 11.49 76 ALA A CA 1
ATOM 542 C C . ALA A 1 76 ? 22.055 -3.671 55.720 1.00 11.91 76 ALA A C 1
ATOM 543 O O . ALA A 1 76 ? 22.333 -4.819 55.396 1.00 14.62 76 ALA A O 1
ATOM 545 N N . LEU A 1 77 ? 21.671 -2.751 54.845 1.00 14.41 77 LEU A N 1
ATOM 546 C CA . LEU A 1 77 ? 21.570 -2.952 53.399 1.00 16.65 77 LEU A CA 1
ATOM 547 C C . LEU A 1 77 ? 22.936 -3.322 52.792 1.00 14.71 77 LEU A C 1
ATOM 548 O O . LEU A 1 77 ? 23.088 -4.145 51.896 1.00 13.15 77 LEU A O 1
ATOM 553 N N . GLU A 1 78 ? 23.984 -2.700 53.310 1.00 13.69 78 GLU A N 1
ATOM 554 C CA . GLU A 1 78 ? 25.295 -2.998 52.829 1.00 16.38 78 GLU A CA 1
ATOM 555 C C . GLU A 1 78 ? 25.731 -4.372 53.308 1.00 12.85 78 GLU A C 1
ATOM 556 O O . GLU A 1 78 ? 26.456 -5.105 52.651 1.00 9.79 78 GLU A O 1
ATOM 562 N N . GLU A 1 79 ? 25.257 -4.774 54.461 1.00 14.94 79 GLU A N 1
ATOM 563 C CA . GLU A 1 79 ? 25.525 -6.094 55.010 1.00 16.04 79 GLU A CA 1
ATOM 564 C C . GLU A 1 79 ? 24.819 -7.170 54.168 1.00 16.41 79 GLU A C 1
ATOM 565 O O . GLU A 1 79 ? 25.446 -8.164 53.799 1.00 15.55 79 GLU A O 1
ATOM 571 N N . THR A 1 80 ? 23.525 -7.005 53.830 1.00 14.43 80 THR A N 1
ATOM 572 C CA . THR A 1 80 ? 22.801 -7.894 52.920 1.00 17.85 80 THR A CA 1
ATOM 573 C C . THR A 1 80 ? 23.475 -7.945 51.495 1.00 14.21 80 THR A C 1
ATOM 574 O O . THR A 1 80 ? 23.608 -9.024 50.957 1.00 12.85 80 THR A O 1
ATOM 578 N N . MET A 1 81 ? 23.892 -6.792 50.889 1.00 9.76 81 MET A N 1
ATOM 579 C CA . MET A 1 81 ? 24.564 -6.700 49.592 1.00 10.33 81 MET A CA 1
ATOM 580 C C . MET A 1 81 ? 25.808 -7.591 49.591 1.00 13.91 81 MET A C 1
ATOM 581 O O . MET A 1 81 ? 26.030 -8.354 48.661 1.00 18.19 81 MET A O 1
ATOM 586 N N . LYS A 1 82 ? 26.592 -7.577 50.674 1.00 14.98 82 LYS A N 1
ATOM 587 C CA . LYS A 1 82 ? 27.799 -8.405 50.748 1.00 16.91 82 LYS A CA 1
ATOM 588 C C . LYS A 1 82 ? 27.558 -9.886 51.037 1.00 22.42 82 LYS A C 1
ATOM 589 O O . LYS A 1 82 ? 27.981 -10.797 50.313 1.00 27.36 82 LYS A O 1
ATOM 595 N N . SER A 1 83 ? 26.770 -10.122 52.078 1.00 22.99 83 SER A N 1
ATOM 596 C CA . SER A 1 83 ? 26.305 -11.411 52.592 1.00 21.87 83 SER A CA 1
ATOM 597 C C . SER A 1 83 ? 25.442 -12.222 51.628 1.00 23.93 83 SER A C 1
ATOM 598 O O . SER A 1 83 ? 25.513 -13.436 51.590 1.00 28.36 83 SER A O 1
ATOM 601 N N . GLU A 1 84 ? 24.580 -11.585 50.854 1.00 22.26 84 GLU A N 1
ATOM 602 C CA . GLU A 1 84 ? 23.739 -12.295 49.880 1.00 19.05 84 GLU A CA 1
ATOM 603 C C . GLU A 1 84 ? 24.374 -12.385 48.508 1.00 17.84 84 GLU A C 1
ATOM 604 O O . GLU A 1 84 ? 23.663 -12.875 47.644 1.00 25.91 84 GLU A O 1
ATOM 610 N N . GLY A 1 85 ? 25.628 -11.896 48.397 1.00 14.29 85 GLY A N 1
ATOM 611 C CA . GLY A 1 85 ? 26.474 -11.913 47.219 1.00 18.38 85 GLY A CA 1
ATOM 612 C C . GLY A 1 85 ? 25.783 -11.224 46.082 1.00 18.86 85 GLY A C 1
ATOM 613 O O . GLY A 1 85 ? 25.609 -11.762 45.006 1.00 21.96 85 GLY A O 1
ATOM 614 N N . LEU A 1 86 ? 25.365 -10.029 46.389 1.00 14.73 86 LEU A N 1
ATOM 615 C CA . LEU A 1 86 ? 24.633 -9.271 45.439 1.00 15.63 86 LEU A CA 1
ATOM 616 C C . LEU A 1 86 ? 25.563 -8.226 44.817 1.00 16.07 86 LEU A C 1
ATOM 617 O O . LEU A 1 86 ? 25.431 -7.886 43.635 1.00 17.52 86 LEU A O 1
ATOM 622 N N . GLY A 1 87 ? 26.466 -7.674 45.646 1.00 13.71 87 GLY A N 1
ATOM 623 C CA . GLY A 1 87 ? 27.369 -6.620 45.244 1.00 13.95 87 GLY A CA 1
ATOM 624 C C . GLY A 1 87 ? 28.348 -6.217 46.342 1.00 21.66 87 GLY A C 1
ATOM 625 O O . GLY A 1 87 ? 28.501 -6.852 47.359 1.00 23.50 87 GLY A O 1
ATOM 626 N N . GLU A 1 88 ? 29.065 -5.128 46.123 1.00 25.48 88 GLU A N 1
ATOM 627 C CA . GLU A 1 88 ? 30.046 -4.671 47.050 1.00 24.37 88 GLU A CA 1
ATOM 628 C C . GLU A 1 88 ? 30.485 -3.268 46.718 1.00 26.50 88 GLU A C 1
ATOM 629 O O . GLU A 1 88 ? 31.199 -2.765 47.597 1.00 33.64 88 GLU A O 1
ATOM 636 N N . ALA B 1 2 ? -8.485 -5.041 40.161 1.00 10.85 2 ALA B N 1
ATOM 637 C CA . ALA B 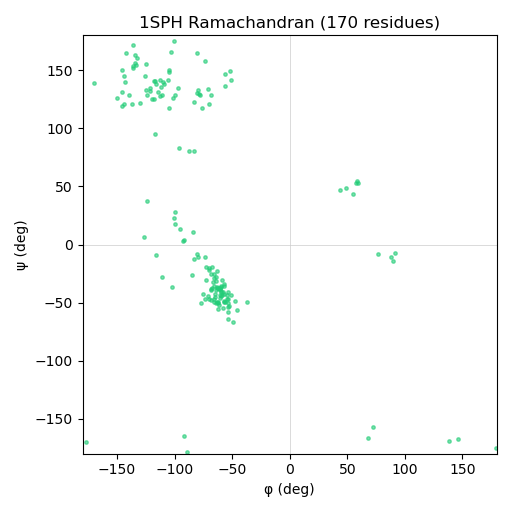1 2 ? -9.131 -4.444 39.015 1.00 15.15 2 ALA B CA 1
ATOM 638 C C . ALA B 1 2 ? -8.229 -3.480 38.286 1.00 13.41 2 ALA B C 1
ATOM 639 O O . ALA B 1 2 ? -7.243 -3.042 38.876 1.00 11.05 2 ALA B O 1
ATOM 641 N N . GLN B 1 3 ? -8.596 -3.155 37.051 1.00 9.39 3 GLN B N 1
ATOM 642 C CA . GLN B 1 3 ? -7.754 -2.264 36.329 1.00 15.56 3 GLN B CA 1
ATOM 643 C C . GLN B 1 3 ? -8.603 -1.330 35.519 1.00 15.24 3 GLN B C 1
ATOM 644 O O . GLN B 1 3 ? -9.781 -1.607 35.291 1.00 15.29 3 GLN B O 1
ATOM 650 N N . LYS B 1 4 ? -7.886 -0.286 35.098 1.00 12.31 4 LYS B N 1
ATOM 651 C CA . LYS B 1 4 ? -8.335 0.770 34.176 1.00 12.96 4 LYS B CA 1
ATOM 652 C C . LYS B 1 4 ? -7.210 1.280 33.264 1.00 11.37 4 LYS B C 1
ATOM 653 O O . LYS B 1 4 ? -6.121 1.600 33.717 1.00 10.29 4 LYS B O 1
ATOM 659 N N . THR B 1 5 ? -7.419 1.373 31.965 1.00 11.22 5 THR B N 1
ATOM 660 C CA . THR B 1 5 ? -6.345 1.885 31.123 1.00 11.91 5 THR B CA 1
ATOM 661 C C . THR B 1 5 ? -6.731 3.295 30.743 1.00 12.09 5 THR B C 1
ATOM 662 O O . THR B 1 5 ? -7.934 3.592 30.601 1.00 11.64 5 THR B O 1
ATOM 666 N N . PHE B 1 6 ? -5.725 4.150 30.565 1.00 7.32 6 PHE B N 1
ATOM 667 C CA . PHE B 1 6 ? -5.984 5.506 30.159 1.00 7.52 6 PHE B CA 1
ATOM 668 C C . PHE B 1 6 ? -5.022 5.909 29.094 1.00 12.79 6 PHE B C 1
ATOM 669 O O . PHE B 1 6 ? -4.026 5.244 28.853 1.00 15.01 6 PHE B O 1
ATOM 677 N N . LYS B 1 7 ? -5.307 7.074 28.553 1.00 14.09 7 LYS B N 1
ATOM 678 C CA . LYS B 1 7 ? -4.499 7.711 27.534 1.00 13.72 7 LYS B CA 1
ATOM 679 C C . LYS B 1 7 ? -4.033 9.027 28.101 1.00 8.48 7 LYS B C 1
ATOM 680 O O . LYS B 1 7 ? -4.853 9.770 28.567 1.00 8.52 7 LYS B O 1
ATOM 686 N N . VAL B 1 8 ? -2.732 9.256 28.095 1.00 5.06 8 VAL B N 1
ATOM 687 C CA . VAL B 1 8 ? -2.222 10.493 28.635 1.00 5.66 8 VAL B CA 1
ATOM 688 C C . VAL B 1 8 ? -2.361 11.582 27.630 1.00 12.13 8 VAL B C 1
ATOM 689 O O . VAL B 1 8 ? -1.966 11.511 26.480 1.00 10.50 8 VAL B O 1
ATOM 693 N N . THR B 1 9 ? -2.907 12.670 28.076 1.00 18.95 9 THR B N 1
ATOM 694 C CA . THR B 1 9 ? -3.074 13.772 27.133 1.00 14.57 9 THR B CA 1
ATOM 695 C C . THR B 1 9 ? -2.455 15.006 27.718 1.00 17.77 9 THR B C 1
ATOM 696 O O . THR B 1 9 ? -2.637 16.052 27.125 1.00 21.01 9 THR B O 1
ATOM 700 N N . ALA B 1 10 ? -1.768 14.866 28.878 1.00 19.44 10 ALA B N 1
ATOM 701 C CA . ALA B 1 10 ? -1.092 15.999 29.506 1.00 18.37 10 ALA B CA 1
ATOM 702 C C . ALA B 1 10 ? 0.056 16.329 28.533 1.00 20.33 10 ALA B C 1
ATOM 703 O O . ALA B 1 10 ? 0.791 15.453 28.160 1.00 18.25 10 ALA B O 1
ATOM 705 N N . ASP B 1 11 ? 0.221 17.565 28.107 1.00 28.30 11 ASP B N 1
ATOM 706 C CA . ASP B 1 11 ? 1.281 17.999 27.175 1.00 31.61 11 ASP B CA 1
ATOM 707 C C . ASP B 1 11 ? 2.638 17.641 27.734 1.00 31.84 11 ASP B C 1
ATOM 708 O O . ASP B 1 11 ? 3.614 17.256 27.086 1.00 35.72 11 ASP B O 1
ATOM 713 N N . SER B 1 12 ? 2.747 17.706 29.019 1.00 32.27 12 SER B N 1
ATOM 714 C CA . SER B 1 12 ? 4.049 17.302 29.410 1.00 31.23 12 SER B CA 1
ATOM 715 C C . SER B 1 12 ? 4.104 15.846 29.900 1.00 21.74 12 SER B C 1
ATOM 716 O O . SER B 1 12 ? 5.033 15.418 30.557 1.00 28.05 12 SER B O 1
ATOM 719 N N . GLY B 1 13 ? 3.136 15.018 29.623 1.00 12.54 13 GLY B N 1
ATOM 720 C CA . GLY B 1 13 ? 3.268 13.702 30.168 1.00 13.13 13 GLY B CA 1
ATOM 721 C C . GLY B 1 13 ? 3.122 13.800 31.686 1.00 12.40 13 GLY B C 1
ATOM 722 O O . GLY B 1 13 ? 2.726 14.825 32.288 1.00 14.65 13 GLY B O 1
ATOM 723 N N . ILE B 1 14 ? 3.510 12.671 32.295 1.00 18.81 14 ILE B N 1
ATOM 724 C CA . ILE B 1 14 ? 3.517 12.478 33.741 1.00 19.21 14 ILE B CA 1
ATOM 725 C C . ILE B 1 14 ? 4.851 12.958 34.405 1.00 20.24 14 ILE B C 1
ATOM 726 O O . ILE B 1 14 ? 5.774 12.125 34.722 1.00 19.84 14 ILE B O 1
ATOM 731 N N . HIS B 1 15 ? 4.873 14.320 34.600 1.00 16.69 15 HIS B N 1
ATOM 732 C CA . HIS B 1 15 ? 5.911 15.196 35.185 1.00 14.01 15 HIS B CA 1
ATOM 733 C C . HIS B 1 15 ? 5.708 15.313 36.698 1.00 15.68 15 HIS B C 1
ATOM 734 O O . HIS B 1 15 ? 4.771 14.651 37.111 1.00 16.22 15 HIS B O 1
ATOM 741 N N . ALA B 1 16 ? 6.492 16.072 37.519 1.00 14.82 16 ALA B N 1
ATOM 742 C CA . ALA B 1 16 ? 6.318 16.209 38.976 1.00 14.37 16 ALA B CA 1
ATOM 743 C C . ALA B 1 16 ? 4.874 16.503 39.481 1.00 9.70 16 ALA B C 1
ATOM 744 O O . ALA B 1 16 ? 4.421 15.864 40.427 1.00 15.49 16 ALA B O 1
ATOM 746 N N . ARG B 1 17 ? 4.153 17.501 38.899 1.00 6.19 17 ARG B N 1
ATOM 747 C CA . ARG B 1 17 ? 2.759 17.851 39.276 1.00 10.60 17 ARG B CA 1
ATOM 748 C C . ARG B 1 17 ? 1.730 16.735 39.079 1.00 12.92 17 ARG B C 1
ATOM 749 O O . ARG B 1 17 ? 0.977 16.372 40.017 1.00 13.32 17 ARG B O 1
ATOM 757 N N . PRO B 1 18 ? 1.724 16.183 37.853 1.00 12.82 18 PRO B N 1
ATOM 758 C CA . PRO B 1 18 ? 0.844 15.064 37.654 1.00 13.95 18 PRO B CA 1
ATOM 759 C C . PRO B 1 18 ? 1.123 13.893 38.613 1.00 9.99 18 PRO B C 1
ATOM 760 O O . PRO B 1 18 ? 0.159 13.259 39.067 1.00 11.16 18 PRO B O 1
ATOM 764 N N . ALA B 1 19 ? 2.425 13.567 38.881 1.00 5.34 19 ALA B N 1
ATOM 765 C CA . ALA B 1 19 ? 2.878 12.456 39.687 1.00 7.48 19 ALA B CA 1
ATOM 766 C C . ALA B 1 19 ? 2.425 12.686 41.105 1.00 11.87 19 ALA B C 1
ATOM 767 O O . ALA B 1 19 ? 1.958 11.739 41.698 1.00 13.85 19 ALA B O 1
ATOM 769 N N . THR B 1 20 ? 2.569 13.932 41.552 1.00 11.20 20 THR B N 1
ATOM 770 C CA . THR B 1 20 ? 2.114 14.401 42.860 1.00 14.45 20 THR B CA 1
ATOM 771 C C . THR B 1 20 ? 0.624 14.184 43.107 1.00 11.54 20 THR B C 1
ATOM 772 O O . THR B 1 20 ? 0.276 13.667 44.173 1.00 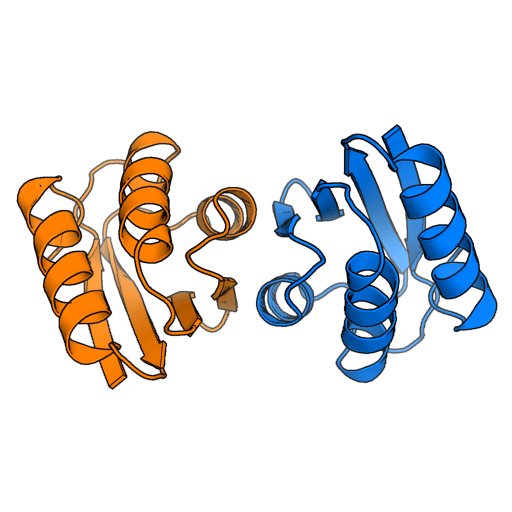14.66 20 THR B O 1
ATOM 776 N N . VAL B 1 21 ? -0.256 14.560 42.158 1.00 13.54 21 VAL B N 1
ATOM 777 C CA . VAL B 1 21 ? -1.712 14.346 42.314 1.00 12.90 21 VAL B CA 1
ATOM 778 C C . VAL B 1 21 ? -2.107 12.878 42.326 1.00 11.19 21 VAL B C 1
ATOM 779 O O . VAL B 1 21 ? -2.968 12.458 43.108 1.00 10.30 21 VAL B O 1
ATOM 783 N N . LEU B 1 22 ? -1.419 12.072 41.531 1.00 6.84 22 LEU B N 1
ATOM 784 C CA . LEU B 1 22 ? -1.685 10.628 41.447 1.00 7.90 22 LEU B CA 1
ATOM 785 C C . LEU B 1 22 ? -1.437 9.958 42.760 1.00 10.16 22 LEU B C 1
ATOM 786 O O . LEU B 1 22 ? -2.342 9.318 43.277 1.00 15.98 22 LEU B O 1
ATOM 791 N N . VAL B 1 23 ? -0.199 10.165 43.267 1.00 13.99 23 VAL B N 1
ATOM 792 C CA . VAL B 1 23 ? 0.341 9.687 44.528 1.00 8.79 23 VAL B CA 1
ATOM 793 C C . VAL B 1 23 ? -0.539 10.144 45.711 1.00 10.47 23 VAL B C 1
ATOM 794 O O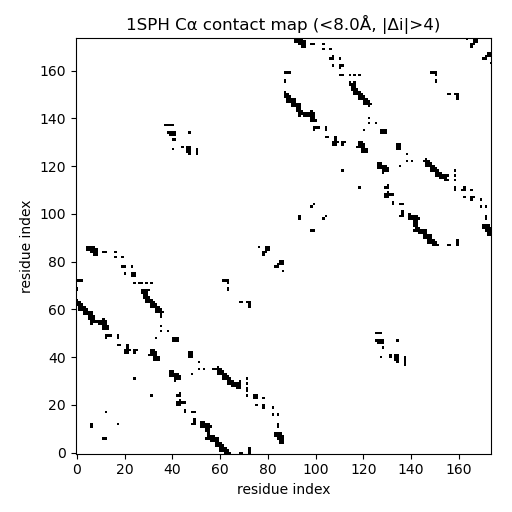 . VAL B 1 23 ? -0.955 9.339 46.560 1.00 12.05 23 VAL B O 1
ATOM 798 N N . GLN B 1 24 ? -0.877 11.450 45.776 1.00 10.62 24 GLN B N 1
ATOM 799 C CA . GLN B 1 24 ? -1.737 11.824 46.880 1.00 16.40 24 GLN B CA 1
ATOM 800 C C . GLN B 1 24 ? -3.091 11.082 46.894 1.00 14.29 24 GLN B C 1
ATOM 801 O O . GLN B 1 24 ? -3.641 10.775 47.951 1.00 12.75 24 GLN B O 1
ATOM 807 N N . THR B 1 25 ? -3.639 10.820 45.704 1.00 11.68 25 THR B N 1
ATOM 808 C CA . THR B 1 25 ? -4.910 10.161 45.604 1.00 11.08 25 THR B CA 1
ATOM 809 C C . THR B 1 25 ? -4.879 8.699 46.007 1.00 12.01 25 THR B C 1
ATOM 810 O O . THR B 1 25 ? -5.746 8.273 46.798 1.00 13.02 25 THR B O 1
ATOM 814 N N . ALA B 1 26 ? -3.844 7.999 45.450 1.00 7.79 26 ALA B N 1
ATOM 815 C CA . ALA B 1 26 ? -3.581 6.566 45.688 1.00 6.86 26 ALA B CA 1
ATOM 816 C C . ALA B 1 26 ? -3.320 6.189 47.146 1.00 10.91 26 ALA B C 1
ATOM 817 O O . ALA B 1 26 ? -3.696 5.095 47.582 1.00 14.33 26 ALA B O 1
ATOM 819 N N . SER B 1 27 ? -2.624 7.104 47.854 1.00 10.95 27 SER B N 1
ATOM 820 C CA . SER B 1 27 ? -2.223 7.085 49.273 1.00 13.07 27 SER B CA 1
ATOM 821 C C . SER B 1 27 ? -3.407 7.082 50.253 1.00 13.67 27 SER B C 1
ATOM 822 O O . SER B 1 27 ? -3.228 6.678 51.382 1.00 13.67 27 SER B O 1
ATOM 825 N N . LYS B 1 28 ? -4.603 7.546 49.879 1.00 9.75 28 LYS B N 1
ATOM 826 C CA . LYS B 1 28 ? -5.686 7.563 50.829 1.00 10.89 28 LYS B CA 1
ATOM 827 C C . LYS B 1 28 ? -6.366 6.217 50.985 1.00 14.50 28 LYS B C 1
ATOM 828 O O . LYS B 1 28 ? -7.206 6.018 51.846 1.00 13.17 28 LYS B O 1
ATOM 834 N N . TYR B 1 29 ? -5.993 5.267 50.128 1.00 15.88 29 TYR B N 1
ATOM 835 C CA . TYR B 1 29 ? -6.562 3.924 50.046 1.00 10.86 29 TYR B CA 1
ATOM 836 C C . TYR B 1 29 ? -5.683 2.839 50.620 1.00 13.95 29 TYR B C 1
ATOM 837 O O . TYR B 1 29 ? -4.490 2.885 50.564 1.00 12.15 29 TYR B O 1
ATOM 846 N N . ASP B 1 30 ? -6.277 1.779 51.138 1.00 17.61 30 ASP B N 1
ATOM 847 C CA . ASP B 1 30 ? -5.507 0.668 51.679 1.00 17.27 30 ASP B CA 1
ATOM 848 C C . ASP B 1 30 ? -5.086 -0.342 50.639 1.00 15.08 30 ASP B C 1
ATOM 849 O O . ASP B 1 30 ? -4.102 -1.050 50.817 1.00 18.57 30 ASP B O 1
ATOM 854 N N . ALA B 1 31 ? -5.843 -0.434 49.551 1.00 18.20 31 ALA B N 1
ATOM 855 C CA . ALA B 1 31 ? -5.591 -1.382 48.442 1.00 19.68 31 ALA B CA 1
ATOM 856 C C . ALA B 1 31 ? -4.161 -1.309 47.913 1.00 10.90 31 ALA B C 1
ATOM 857 O O . ALA B 1 31 ? -3.528 -0.291 47.918 1.00 8.88 31 ALA B O 1
ATOM 859 N N . ASP B 1 32 ? -3.561 -2.336 47.411 1.00 8.74 32 ASP B N 1
ATOM 860 C CA . ASP B 1 32 ? -2.258 -1.991 46.857 1.00 8.55 32 ASP B CA 1
ATOM 861 C C . ASP B 1 32 ? -2.568 -1.370 45.451 1.00 11.20 32 ASP B C 1
ATOM 862 O O . ASP B 1 32 ? -3.332 -1.940 44.645 1.00 12.58 32 ASP B O 1
ATOM 867 N N . VAL B 1 33 ? -1.968 -0.237 45.121 1.00 7.83 33 VAL B N 1
ATOM 868 C CA . VAL B 1 33 ? -2.123 0.556 43.903 1.00 11.72 33 VAL B CA 1
ATOM 869 C C . VAL B 1 33 ? -0.834 0.694 43.063 1.00 10.42 33 VAL B C 1
ATOM 870 O O . VAL B 1 33 ? 0.227 1.110 43.523 1.00 11.63 33 VAL B O 1
ATOM 874 N N . ASN B 1 34 ? -0.967 0.313 41.799 1.00 8.60 34 ASN B N 1
ATOM 875 C CA . ASN B 1 34 ? 0.116 0.230 40.854 1.00 6.97 34 ASN B 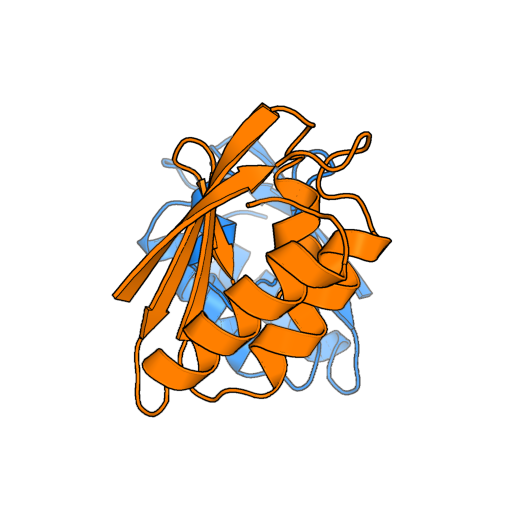CA 1
ATOM 876 C C . ASN B 1 34 ? -0.173 0.810 39.507 1.00 7.94 34 ASN B C 1
ATOM 877 O O . ASN B 1 34 ? -1.339 0.978 39.078 1.00 8.33 34 ASN B O 1
ATOM 882 N N . LEU B 1 35 ? 0.941 1.186 38.843 1.00 5.81 35 LEU B N 1
ATOM 883 C CA . LEU B 1 35 ? 0.950 1.837 37.498 1.00 10.49 35 LEU B CA 1
ATOM 884 C C . LEU B 1 35 ? 1.792 1.073 36.512 1.00 13.66 35 LEU B C 1
ATOM 885 O O . LEU B 1 35 ? 2.959 0.770 36.791 1.00 11.15 35 LEU B O 1
ATOM 890 N N . GLU B 1 36 ? 1.237 0.778 35.362 1.00 9.07 36 GLU B N 1
ATOM 891 C CA . GLU B 1 36 ? 2.115 0.077 34.497 1.00 9.56 36 GLU B CA 1
ATOM 892 C C . GLU B 1 36 ? 2.194 0.821 33.186 1.00 13.54 36 GLU B C 1
ATOM 893 O O . GLU B 1 36 ? 1.225 1.395 32.690 1.00 9.66 36 GLU B O 1
ATOM 899 N N . TYR B 1 37 ? 3.364 0.818 32.570 1.00 14.83 37 TYR B N 1
ATOM 900 C CA . TYR B 1 37 ? 3.600 1.511 31.315 1.00 12.94 37 TYR B CA 1
ATOM 901 C C . TYR B 1 37 ? 4.589 0.726 30.477 1.00 19.16 37 TYR B C 1
ATOM 902 O O . TYR B 1 37 ? 5.747 0.518 30.906 1.00 14.61 37 TYR B O 1
ATOM 911 N N . ASN B 1 38 ? 4.148 0.305 29.284 1.00 18.23 38 ASN B N 1
ATOM 912 C CA . ASN B 1 38 ? 5.003 -0.449 28.385 1.00 19.40 38 ASN B CA 1
ATOM 913 C C . ASN B 1 38 ? 5.832 -1.562 29.059 1.00 22.83 38 ASN B C 1
ATOM 914 O O . ASN B 1 38 ? 7.052 -1.659 28.808 1.00 25.34 38 ASN B O 1
ATOM 919 N N . GLY B 1 39 ? 5.178 -2.372 29.917 1.00 23.54 39 GLY B N 1
ATOM 920 C CA . GLY B 1 39 ? 5.763 -3.516 30.606 1.00 20.52 39 GLY B CA 1
ATOM 921 C C . GLY B 1 39 ? 6.471 -3.377 31.938 1.00 21.04 39 GLY B C 1
ATOM 922 O O . GLY B 1 39 ? 6.784 -4.401 32.569 1.00 24.49 39 GLY B O 1
ATOM 923 N N . LYS B 1 40 ? 6.718 -2.130 32.310 1.00 17.10 40 LYS B N 1
ATOM 924 C CA . LYS B 1 40 ? 7.334 -1.774 33.574 1.00 17.61 40 LYS B CA 1
ATOM 925 C C . LYS B 1 40 ? 6.225 -1.392 34.596 1.00 15.98 40 LYS B C 1
ATOM 926 O O . LYS B 1 40 ? 5.279 -0.640 34.294 1.00 11.85 40 LYS B O 1
ATOM 932 N N . THR B 1 41 ? 6.307 -1.902 35.832 1.00 15.76 41 THR B N 1
ATOM 933 C CA . THR B 1 41 ? 5.328 -1.642 36.879 1.00 12.40 41 THR B CA 1
ATOM 934 C C . THR B 1 41 ? 5.957 -1.012 38.090 1.00 9.33 41 THR B C 1
ATOM 935 O O . THR B 1 41 ? 7.010 -1.469 38.461 1.00 13.57 41 THR B O 1
ATOM 939 N N . VAL B 1 42 ? 5.354 0.016 38.659 1.00 4.39 42 VAL B N 1
ATOM 940 C CA . VAL B 1 42 ? 5.858 0.695 39.848 1.00 9.19 42 VAL B CA 1
ATOM 941 C C . VAL B 1 42 ? 4.722 0.870 40.842 1.00 12.29 42 VAL B C 1
ATOM 942 O O . VAL B 1 42 ? 3.592 0.836 40.363 1.00 17.13 42 VAL B O 1
ATOM 946 N N . ASN B 1 43 ? 4.960 1.092 42.127 1.00 7.02 43 ASN B N 1
ATOM 947 C CA . ASN B 1 43 ? 3.923 1.380 43.131 1.00 6.83 43 ASN B CA 1
ATOM 948 C C . ASN B 1 43 ? 3.537 2.827 42.988 1.00 6.26 43 ASN B C 1
ATOM 949 O O . ASN B 1 43 ? 4.344 3.755 42.905 1.00 6.14 43 ASN B O 1
ATOM 954 N N . LEU B 1 44 ? 2.238 2.999 42.907 1.00 10.15 44 LEU B N 1
ATOM 955 C CA . LEU B 1 44 ? 1.541 4.257 42.669 1.00 14.12 44 LEU B CA 1
ATOM 956 C C . LEU B 1 44 ? 1.562 5.147 43.889 1.00 12.35 44 LEU B C 1
ATOM 957 O O . LEU B 1 44 ? 1.231 6.359 43.826 1.00 15.84 44 LEU B O 1
ATOM 962 N N . LYS B 1 45 ? 1.988 4.557 44.980 1.00 12.46 45 LYS B N 1
ATOM 963 C CA . LYS B 1 45 ? 2.097 5.420 46.171 1.00 14.32 45 LYS B CA 1
ATOM 964 C C . LYS B 1 45 ? 3.568 5.924 46.259 1.00 14.44 45 LYS B C 1
ATOM 965 O O . LYS B 1 45 ? 4.013 6.431 47.265 1.00 13.40 45 LYS B O 1
ATOM 971 N N . ASP B 1 46 ? 4.345 5.746 45.180 1.00 17.55 46 ASP B N 1
ATOM 972 C CA . ASP B 1 46 ? 5.794 6.095 45.080 1.00 22.59 46 ASP B CA 1
ATOM 973 C C . ASP B 1 46 ? 6.103 7.164 44.021 1.00 19.31 46 ASP B C 1
ATOM 974 O O . ASP B 1 46 ? 6.255 6.852 42.839 1.00 19.72 46 ASP B O 1
ATOM 979 N N . ILE B 1 47 ? 6.169 8.409 44.461 1.00 18.57 47 ILE B N 1
ATOM 980 C CA . ILE B 1 47 ? 6.450 9.505 43.574 1.00 19.67 47 ILE B CA 1
ATOM 981 C C . ILE B 1 47 ? 7.682 9.248 42.747 1.00 19.00 47 ILE B C 1
ATOM 982 O O . ILE B 1 47 ? 7.714 9.505 41.549 1.00 17.35 47 ILE B O 1
ATOM 987 N N . MET B 1 48 ? 8.736 8.733 43.385 1.00 18.84 48 MET B N 1
ATOM 988 C CA . MET B 1 48 ? 10.001 8.471 42.674 1.00 16.32 48 MET B CA 1
ATOM 989 C C . MET B 1 48 ? 9.843 7.597 41.422 1.00 13.09 48 MET B C 1
ATOM 990 O O . MET B 1 48 ? 10.273 8.097 40.359 1.00 11.13 48 MET B O 1
ATOM 995 N N . GLY B 1 49 ? 9.288 6.355 41.619 1.00 9.34 49 GLY B N 1
ATOM 996 C CA . GLY B 1 49 ? 8.993 5.293 40.658 1.00 12.64 49 GLY B CA 1
ATOM 997 C C . GLY B 1 49 ? 8.120 5.789 39.520 1.00 12.46 49 GLY B C 1
ATOM 998 O O . GLY B 1 49 ? 8.471 5.521 38.376 1.00 10.51 49 GLY B O 1
ATOM 999 N N . VAL B 1 50 ? 7.031 6.523 39.847 1.00 15.23 50 VAL B N 1
ATOM 1000 C CA . VAL B 1 50 ? 6.137 7.182 38.916 1.00 14.17 50 VAL B CA 1
ATOM 1001 C C . VAL B 1 50 ? 6.992 8.067 37.949 1.00 16.54 50 VAL B C 1
ATOM 1002 O O . VAL B 1 50 ? 6.893 7.967 36.718 1.00 12.77 50 VAL B O 1
ATOM 1006 N N . MET B 1 51 ? 7.869 8.975 38.474 1.00 18.83 51 MET B N 1
ATOM 1007 C CA . MET B 1 51 ? 8.704 9.840 37.637 1.00 16.34 51 MET B CA 1
ATOM 1008 C C . MET B 1 51 ? 9.742 9.120 36.817 1.00 18.26 51 MET B C 1
ATOM 1009 O O . MET B 1 51 ? 10.136 9.681 35.805 1.00 23.01 51 MET B O 1
ATOM 1014 N N . SER B 1 52 ? 10.159 7.933 37.277 1.00 17.37 52 SER B N 1
ATOM 1015 C CA . SER B 1 52 ? 11.175 7.103 36.689 1.00 14.92 52 SER B CA 1
ATOM 1016 C C . SER B 1 52 ? 10.799 6.592 35.321 1.00 20.34 52 SER B C 1
ATOM 1017 O O . SER B 1 52 ? 11.679 6.398 34.491 1.00 20.02 52 SER B O 1
ATOM 1020 N N . LEU B 1 53 ? 9.488 6.397 35.140 1.00 19.68 53 LEU B N 1
ATOM 1021 C CA . LEU B 1 53 ? 8.842 5.878 33.934 1.00 16.74 53 LEU B CA 1
ATOM 1022 C C . LEU B 1 53 ? 8.874 6.765 32.733 1.00 16.19 53 LEU B C 1
ATOM 1023 O O . LEU B 1 53 ? 8.757 6.264 31.635 1.00 21.76 53 LEU B O 1
ATOM 1028 N N . GLY B 1 54 ? 8.980 8.052 32.957 1.00 16.07 54 GLY B N 1
ATOM 1029 C CA . GLY B 1 54 ? 8.997 9.027 31.896 1.00 18.70 54 GLY B CA 1
ATOM 1030 C C . GLY B 1 54 ? 7.914 8.924 30.829 1.00 14.76 54 GLY B C 1
ATOM 1031 O O . GLY B 1 54 ? 8.230 9.003 29.671 1.00 15.78 54 GLY B O 1
ATOM 1032 N N . ILE B 1 55 ? 6.689 8.800 31.264 1.00 9.51 55 ILE B N 1
ATOM 1033 C CA . ILE B 1 55 ? 5.508 8.731 30.444 1.00 11.15 55 ILE B CA 1
ATOM 1034 C C . ILE B 1 55 ? 5.274 10.108 29.809 1.00 10.85 55 ILE B C 1
ATOM 1035 O O . ILE B 1 55 ? 5.163 11.129 30.465 1.00 13.25 55 ILE B O 1
ATOM 1040 N N . ALA B 1 56 ? 5.247 10.185 28.482 1.00 15.29 56 ALA B N 1
ATOM 1041 C CA . ALA B 1 56 ? 5.053 11.400 27.673 1.00 8.62 56 ALA B CA 1
ATOM 1042 C C . ALA B 1 56 ? 3.625 11.458 27.127 1.00 8.72 56 ALA B C 1
ATOM 1043 O O . ALA B 1 56 ? 2.876 10.434 27.146 1.00 6.79 56 ALA B O 1
ATOM 1045 N N . LYS B 1 57 ? 3.222 12.632 26.621 1.00 9.74 57 LYS B N 1
ATOM 1046 C CA . LYS B 1 57 ? 1.898 12.689 25.993 1.00 2.72 57 LYS B CA 1
ATOM 1047 C C . LYS B 1 57 ? 1.691 11.574 24.942 1.00 9.61 57 LYS B C 1
ATOM 1048 O O . LYS B 1 57 ? 2.587 11.184 24.154 1.00 14.29 57 LYS B O 1
ATOM 1054 N N . GLY B 1 58 ? 0.490 10.982 24.853 1.00 6.20 58 GLY B N 1
ATOM 1055 C CA . GLY B 1 58 ? 0.034 9.964 23.921 1.00 7.15 58 GLY B CA 1
ATOM 1056 C C . GLY B 1 58 ? 0.200 8.539 24.342 1.00 9.56 58 GLY B C 1
ATOM 1057 O O . GLY B 1 58 ? -0.206 7.635 23.608 1.00 7.09 58 GLY B O 1
ATOM 1058 N N . ALA B 1 59 ? 0.883 8.314 25.462 1.00 9.05 59 ALA B N 1
ATOM 1059 C CA . ALA B 1 59 ? 1.086 6.938 25.820 1.00 7.35 59 ALA B CA 1
ATOM 1060 C C . ALA B 1 59 ? -0.165 6.433 26.493 1.00 12.30 59 ALA B C 1
ATOM 1061 O O . ALA B 1 59 ? -1.009 7.187 26.978 1.00 9.57 59 ALA B O 1
ATOM 1063 N N . GLU B 1 60 ? -0.249 5.116 26.601 1.00 13.70 60 GLU B N 1
ATOM 1064 C CA . GLU B 1 60 ? -1.325 4.431 27.312 1.00 14.52 60 GLU B CA 1
ATOM 1065 C C . GLU B 1 60 ? -0.698 3.838 28.550 1.00 17.07 60 GLU B C 1
ATOM 1066 O O . GLU B 1 60 ? 0.445 3.308 28.540 1.00 14.11 60 GLU B O 1
ATOM 1072 N N . ILE B 1 61 ? -1.474 3.945 29.631 1.00 16.29 61 ILE B N 1
ATOM 1073 C CA . ILE B 1 61 ? -1.014 3.406 30.889 1.00 10.02 61 ILE B CA 1
ATOM 1074 C C . ILE B 1 61 ? -2.154 2.653 31.571 1.00 11.58 61 ILE B C 1
ATOM 1075 O O . ILE B 1 61 ? -3.335 2.896 31.339 1.00 8.13 61 ILE B O 1
ATOM 1080 N N . THR B 1 62 ? -1.799 1.681 32.409 1.00 4.60 62 THR B N 1
ATOM 1081 C CA . THR B 1 62 ? -2.827 1.004 33.107 1.00 3.50 62 THR B CA 1
ATOM 1082 C C . THR B 1 62 ? -2.575 1.170 34.596 1.00 6.51 62 THR B C 1
ATOM 1083 O O . THR B 1 62 ? -1.467 0.889 35.119 1.00 9.58 62 THR B O 1
ATOM 1087 N N . ILE B 1 63 ? -3.646 1.537 35.247 1.00 4.90 63 ILE B N 1
ATOM 1088 C CA . ILE B 1 63 ? -3.728 1.619 36.709 1.00 5.29 63 ILE B CA 1
ATOM 1089 C C . ILE B 1 63 ? -4.447 0.412 37.300 1.00 6.30 63 ILE B C 1
ATOM 1090 O O . ILE B 1 63 ? -5.581 0.093 36.937 1.00 9.32 63 ILE B O 1
ATOM 1095 N N . SER B 1 64 ? -3.828 -0.286 38.258 1.00 11.41 64 SER B N 1
ATOM 1096 C CA . SER B 1 64 ? -4.352 -1.481 38.970 1.00 10.59 64 SER B CA 1
ATOM 1097 C C . SER B 1 64 ? -4.528 -1.208 40.456 1.00 9.96 64 SER B C 1
ATOM 1098 O O . SER B 1 64 ? -3.657 -0.598 41.065 1.00 11.46 64 SER B O 1
ATOM 1101 N N . ALA B 1 65 ? -5.612 -1.722 41.069 1.00 11.12 65 ALA B N 1
ATOM 1102 C CA . ALA B 1 65 ? -5.897 -1.567 42.520 1.00 12.01 65 ALA B CA 1
ATOM 1103 C C . ALA B 1 65 ? -6.430 -2.909 43.017 1.00 16.28 65 ALA B C 1
ATOM 1104 O O . ALA B 1 65 ? -7.333 -3.489 42.405 1.00 18.30 65 ALA B O 1
ATOM 1106 N N . SER B 1 66 ? -5.855 -3.453 44.093 1.00 16.72 66 SER B N 1
ATOM 1107 C CA . SER B 1 66 ? -6.238 -4.748 44.692 1.00 15.63 66 SER B CA 1
ATOM 1108 C C . SER B 1 66 ? -6.316 -4.728 46.227 1.00 13.34 66 SER B C 1
ATOM 1109 O O . SER B 1 66 ? -5.356 -4.462 46.984 1.00 11.47 66 SER B O 1
ATOM 1112 N N . GLY B 1 67 ? -7.516 -5.048 46.651 1.00 11.37 67 GLY B N 1
ATOM 1113 C CA . GLY B 1 67 ? -7.815 -5.069 48.047 1.00 14.07 67 GLY B CA 1
ATOM 1114 C C . GLY B 1 67 ? -9.172 -4.465 48.385 1.00 13.53 67 GLY B C 1
ATOM 1115 O O . GLY B 1 67 ? -10.064 -4.149 47.567 1.00 8.62 67 GLY B O 1
ATOM 1116 N N . ALA B 1 68 ? -9.252 -4.308 49.702 1.00 16.50 68 ALA B N 1
ATOM 1117 C CA . ALA B 1 68 ? -10.430 -3.857 50.371 1.00 15.65 68 ALA B CA 1
ATOM 1118 C C . ALA B 1 68 ? -11.272 -2.812 49.709 1.00 16.94 68 ALA B C 1
ATOM 1119 O O . ALA B 1 68 ? -12.455 -2.988 49.691 1.00 16.34 68 ALA B O 1
ATOM 1121 N N . ASP B 1 69 ? -10.687 -1.729 49.254 1.00 17.78 69 ASP B N 1
ATOM 1122 C CA . ASP B 1 69 ? -11.395 -0.614 48.711 1.00 10.96 69 ASP B CA 1
ATOM 1123 C C . ASP B 1 69 ? -10.912 -0.309 47.294 1.00 13.60 69 ASP B C 1
ATOM 1124 O O . ASP B 1 69 ? -10.718 0.872 46.957 1.00 13.80 69 ASP B O 1
ATOM 1129 N N . GLU B 1 70 ? -10.613 -1.359 46.504 1.00 10.59 70 GLU B N 1
ATOM 1130 C CA . GLU B 1 70 ? -10.067 -1.134 45.210 1.00 9.16 70 GLU B CA 1
ATOM 1131 C C . GLU B 1 70 ? -11.075 -0.528 44.207 1.00 13.47 70 GLU B C 1
ATOM 1132 O O . GLU B 1 70 ? -10.678 0.064 43.224 1.00 12.50 70 GLU B O 1
ATOM 1138 N N . ASN B 1 71 ? -12.379 -0.616 44.415 1.00 9.63 71 ASN B N 1
ATOM 1139 C CA . ASN B 1 71 ? -13.331 0.015 43.500 1.00 11.35 71 ASN B CA 1
ATOM 1140 C C . ASN B 1 71 ? -13.365 1.510 43.716 1.00 12.64 71 ASN B C 1
ATOM 1141 O O . ASN B 1 71 ? -13.395 2.262 42.759 1.00 11.78 71 ASN B O 1
ATOM 1146 N N . ASP B 1 72 ? -13.355 1.938 44.960 1.00 11.54 72 ASP B N 1
ATOM 1147 C CA . ASP B 1 72 ? -13.280 3.339 45.308 1.00 12.39 72 ASP B CA 1
ATOM 1148 C C . ASP B 1 72 ? -11.890 3.910 44.945 1.00 11.41 72 ASP B C 1
ATOM 1149 O O . ASP B 1 72 ? -11.987 5.016 44.473 1.00 14.52 72 ASP B O 1
ATOM 1154 N N . ALA B 1 73 ? -10.716 3.227 45.106 1.00 6.79 73 ALA B N 1
ATOM 1155 C CA . ALA B 1 73 ? -9.349 3.635 44.762 1.00 6.84 73 ALA B CA 1
ATOM 1156 C C . ALA B 1 73 ? -9.351 3.943 43.288 1.00 12.95 73 ALA B C 1
ATOM 1157 O O . ALA B 1 73 ? -9.004 5.030 42.824 1.00 15.28 73 ALA B O 1
ATOM 1159 N N . LEU B 1 74 ? -9.894 3.017 42.488 1.00 20.48 74 LEU B N 1
ATOM 1160 C CA . LEU B 1 74 ? -10.035 3.229 41.034 1.00 15.94 74 LEU B CA 1
ATOM 1161 C C . LEU B 1 74 ? -10.892 4.398 40.527 1.00 12.05 74 LEU B C 1
ATOM 1162 O O . LEU B 1 74 ? -10.486 5.058 39.600 1.00 5.11 74 LEU B O 1
ATOM 1167 N N . ASN B 1 75 ? -12.068 4.645 41.090 1.00 9.43 75 ASN B N 1
ATOM 1168 C CA . ASN B 1 75 ? -12.998 5.680 40.645 1.00 8.78 75 ASN B CA 1
ATOM 1169 C C . ASN B 1 75 ? -12.389 7.000 40.925 1.00 6.23 75 ASN B C 1
ATOM 1170 O O . ASN B 1 75 ? -12.557 7.961 40.232 1.00 8.96 75 ASN B O 1
ATOM 1175 N N . ALA B 1 76 ? -11.755 6.946 42.043 1.00 10.47 76 ALA B N 1
ATOM 1176 C CA . ALA B 1 76 ? -11.039 8.081 42.580 1.00 11.23 76 ALA B CA 1
ATOM 1177 C C . ALA B 1 76 ? -9.874 8.416 41.653 1.00 8.69 76 ALA B C 1
ATOM 1178 O O . ALA B 1 76 ? -9.641 9.567 41.358 1.00 11.58 7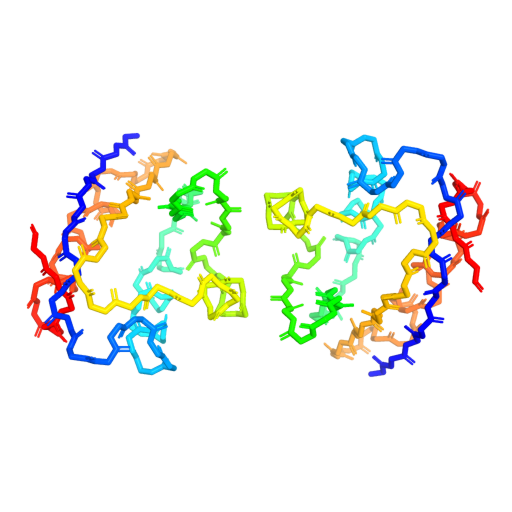6 ALA B O 1
ATOM 1180 N N . LEU B 1 77 ? -9.104 7.449 41.192 1.00 8.82 77 LEU B N 1
ATOM 1181 C CA . LEU B 1 77 ? -8.018 7.719 40.264 1.00 5.63 77 LEU B CA 1
ATOM 1182 C C . LEU B 1 77 ? -8.517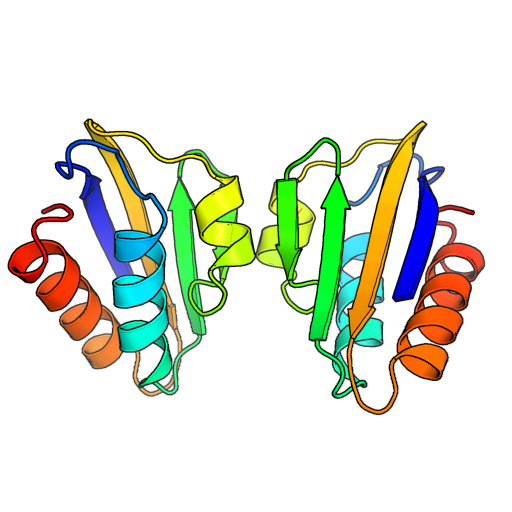 8.163 38.870 1.00 7.59 77 LEU B C 1
ATOM 1183 O O . LEU B 1 77 ? -8.014 9.096 38.241 1.00 13.44 77 LEU B O 1
ATOM 1188 N N . GLU B 1 78 ? -9.616 7.595 38.345 1.00 5.37 78 GLU B N 1
ATOM 1189 C CA . GLU B 1 78 ? -10.160 8.086 37.102 1.00 5.49 78 GLU B CA 1
ATOM 1190 C C . GLU B 1 78 ? -10.565 9.559 37.197 1.00 9.09 78 GLU B C 1
ATOM 1191 O O . GLU B 1 78 ? -10.351 10.422 36.352 1.00 10.06 78 GLU B O 1
ATOM 1197 N N . GLU B 1 79 ? -11.159 9.875 38.320 1.00 8.34 79 GLU B N 1
ATOM 1198 C CA . GLU B 1 79 ? -11.603 11.216 38.569 1.00 5.89 79 GLU B CA 1
ATOM 1199 C C . GLU B 1 79 ? -10.446 12.198 38.544 1.00 6.22 79 GLU B C 1
ATOM 1200 O O . GLU B 1 79 ? -10.596 13.250 38.054 1.00 11.46 79 GLU B O 1
ATOM 1206 N N . THR B 1 80 ? -9.314 11.924 39.181 1.00 7.45 80 THR B N 1
ATOM 1207 C CA . THR B 1 80 ? -8.102 12.746 39.233 1.00 10.79 80 THR B CA 1
ATOM 1208 C C . THR B 1 80 ? -7.600 12.833 37.758 1.00 8.11 80 THR B C 1
ATOM 1209 O O . THR B 1 80 ? -7.332 13.928 37.286 1.00 10.10 80 THR B O 1
ATOM 1213 N N . MET B 1 81 ? -7.510 11.653 37.074 1.00 6.90 81 MET B N 1
ATOM 1214 C CA . MET B 1 81 ? -7.040 11.508 35.700 1.00 9.51 81 MET B CA 1
ATOM 1215 C C . MET B 1 81 ? -7.736 12.580 34.932 1.00 14.15 81 MET B C 1
ATOM 1216 O O . MET B 1 81 ? -7.139 13.441 34.309 1.00 15.83 81 MET B O 1
ATOM 1221 N N . LYS B 1 82 ? -9.054 12.559 35.012 1.00 12.68 82 LYS B N 1
ATOM 1222 C CA . LYS B 1 82 ? -9.786 13.595 34.287 1.00 12.03 82 LYS B CA 1
ATOM 1223 C C . LYS B 1 82 ? -9.805 15.026 34.796 1.00 18.14 82 LYS B C 1
ATOM 1224 O O . LYS B 1 82 ? -9.573 15.927 33.974 1.00 18.78 82 LYS B O 1
ATOM 1230 N N . SER B 1 83 ? -10.044 15.292 36.103 1.00 14.62 83 SER B N 1
ATOM 1231 C CA . SER B 1 83 ? -10.128 16.684 36.535 1.00 17.20 83 SER B CA 1
ATOM 1232 C C . SER B 1 83 ? -8.841 17.480 36.610 1.00 13.23 83 SER B C 1
ATOM 1233 O O . SER B 1 83 ? -8.847 18.692 36.603 1.00 14.65 83 SER B O 1
ATOM 1236 N N . GLU B 1 84 ? -7.738 16.748 36.672 1.00 18.24 84 GLU B N 1
ATOM 1237 C CA . GLU B 1 84 ? -6.383 17.280 36.718 1.00 16.21 84 GLU B CA 1
ATOM 1238 C C . GLU B 1 84 ? -5.757 17.392 35.316 1.00 17.71 84 GLU B C 1
ATOM 1239 O O . GLU B 1 84 ? -4.595 17.794 35.172 1.00 17.03 84 GLU B O 1
ATOM 1245 N N . GLY B 1 85 ? -6.532 17.058 34.281 1.00 14.72 85 GLY B N 1
ATOM 1246 C CA . GLY B 1 85 ? -6.171 17.083 32.866 1.00 15.62 85 GLY B CA 1
ATOM 1247 C C . GLY B 1 85 ? -4.966 16.194 32.580 1.00 16.95 85 GLY B C 1
ATOM 1248 O O . GLY B 1 85 ? -3.965 16.645 31.995 1.00 13.82 85 GLY B O 1
ATOM 1249 N N . LEU B 1 86 ? -5.036 14.927 32.968 1.00 12.27 86 LEU B N 1
ATOM 1250 C CA . LEU B 1 86 ? -3.854 14.186 32.682 1.00 10.70 86 LEU B CA 1
ATOM 1251 C C . LEU B 1 86 ? -4.128 13.165 31.584 1.00 12.57 86 LEU B C 1
ATOM 1252 O O . LEU B 1 86 ? -3.296 12.693 30.758 1.00 9.79 86 LEU B O 1
ATOM 1257 N N . GLY B 1 87 ? -5.380 12.758 31.553 1.00 10.51 87 GLY B N 1
ATOM 1258 C CA . GLY B 1 87 ? -5.667 11.749 30.584 1.00 12.04 87 GLY B CA 1
ATOM 1259 C C . GLY B 1 87 ? -7.116 11.373 30.691 1.00 17.76 87 GLY B C 1
ATOM 1260 O O . GLY B 1 87 ? -7.865 11.971 31.457 1.00 21.29 87 GLY B O 1
ATOM 1261 N N . GLU B 1 88 ? -7.493 10.370 29.912 1.00 17.49 88 GLU B N 1
ATOM 1262 C CA . GLU B 1 88 ? -8.884 9.928 29.819 1.00 23.59 88 GLU B CA 1
ATOM 1263 C C . GLU B 1 88 ? -9.031 8.480 29.390 1.00 23.85 88 GLU B C 1
ATOM 1264 O O . GLU B 1 88 ? -10.056 7.887 29.770 1.00 22.84 88 GLU B O 1
#

Secondary structure (DSSP, 8-state):
-EEEEEB--TT-S-HHHHHHHHHHHTTSSSEEEEEETTEEEETT-HHHHHHH---TT-EEEEEEESTTHHHHHHHHHHHHHHTTSB-/-EEEEEB--TT-S-HHHHHHHHHHHTT-SSEEEEEETTEEEETT-HHHHHHT-PPTT-EEEEEEESTTHHHHHHHHHHHHHHTTSB-

CATH classification: 3.30.1340.10

Solvent-accessible surface area: 8281 Å² total; per-residue (Å²): 48,119,66,69,3,94,0,54,12,111,83,0,6,76,65,120,3,0,64,31,0,12,109,20,0,56,168,46,113,10,73,0,16,0,74,48,120,67,77,30,0,25,0,76,28,63,77,1,0,79,26,19,54,6,59,116,43,13,112,2,32,0,36,1,67,41,96,54,45,108,83,0,20,90,22,0,29,108,20,0,94,88,72,47,2,5,116,58,123,78,63,5,84,0,51,12,121,76,0,6,85,61,118,2,0,45,26,0,20,112,20,0,63,164,49,126,2,102,1,26,0,72,41,125,67,58,34,0,36,0,71,14,65,80,0,0,74,18,9,54,5,60,112,44,16,118,1,19,0,30,0,64,40,106,34,45,102,88,0,15,94,24,0,47,110,15,0,102,79,68,50,2,4,135

Foldseek 3Di:
DKDKWAFADAAFCDDVNLVLQLVLLVVDPKFKWKAFPPDIDGSVDSVVVNVVRGHHGGMMMIAIGGDCGVVSVVRNVVCCVVVRGTD/DKDKWAFADQAFCDLVNLVLQLVLLVVDPWFKWKDFPHDIDGSVDSVSSVVRRGHHGGMMMMATGDDCRVVSVVSNVVCCPPVRTTD

Nearest PDB structures (foldseek):
  1sph-assembly1_B  TM=1.006E+00  e=4.388E-16  Bacillus subtilis
  2hpr-assembly1_A  TM=1.001E+00  e=4.713E-15  Bacillus subtilis
  1kkm-assembly1_J  TM=9.940E-01  e=5.034E-15  Bacillus subtilis
  1y4y-assembly1_A  TM=9.882E-01  e=1.902E-12  Geobacillus stearothermophilus
  1ptf-assembly1_A  TM=9.846E-01  e=1.057E-11  Enterococcus faecalis